Protein AF-A0AAW5KJA1-F1 (afdb_monomer_lite)

Sequence (87 aa):
MKVENCISDYYNNLSNANFYSALNNNERIDRTVIDRTMLYLKNINNDRNKGMLLKAMLKTLNHNKTKFDTIEYNRLLAEIITSAFRI

Foldseek 3Di:
DPPQQALCNLQVVVPPGPPDDPVVCLVPDDPVVLVVLLVVLLPDPDLVSNVSSLSNSVSSLVSNVVVDDPVRSVVSNVSSVCSNPPD

Secondary structure (DSSP, 8-state):
------HHHHHHTSTT-----HHHHHHH--HHHHHHHHHHHHH---HHHHHHHHHHHHHHHHHTGGGS-HHHHHHHHHHHHHHHH--

pLDDT: mean 74.48, std 17.42, range [34.69, 95.25]

Radius of gyration: 12.38 Å; chains: 1; bounding box: 27×30×28 Å

Organism: NCBI:txid1160721

Structure (mmCIF, N/CA/C/O backbone):
data_AF-A0AAW5KJA1-F1
#
_entry.id   AF-A0AAW5KJA1-F1
#
loop_
_atom_site.group_PDB
_atom_site.id
_atom_site.type_symbol
_atom_site.label_atom_id
_atom_site.label_alt_id
_atom_site.label_comp_id
_atom_site.label_asym_id
_atom_site.label_entity_id
_atom_site.label_seq_id
_atom_site.pdbx_PDB_ins_code
_atom_site.Cartn_x
_atom_site.Cartn_y
_atom_site.Cartn_z
_atom_site.occupancy
_atom_site.B_iso_or_equiv
_atom_site.auth_seq_id
_atom_site.auth_comp_id
_atom_site.auth_asym_id
_atom_site.auth_atom_id
_atom_site.pdbx_PDB_model_num
ATOM 1 N N . MET A 1 1 ? 16.188 -14.951 9.623 1.00 34.69 1 MET A N 1
ATOM 2 C CA . MET A 1 1 ? 15.312 -14.270 8.647 1.00 34.69 1 MET A CA 1
ATOM 3 C C . MET A 1 1 ? 14.295 -13.449 9.437 1.00 34.69 1 MET A C 1
ATOM 5 O O . MET A 1 1 ? 13.437 -14.037 10.080 1.00 34.69 1 MET A O 1
ATOM 9 N N . LYS A 1 2 ? 14.461 -12.121 9.544 1.00 35.16 2 LYS A N 1
ATOM 10 C CA . LYS A 1 2 ? 13.477 -11.270 10.240 1.00 35.16 2 LYS A CA 1
ATOM 11 C C . LYS A 1 2 ? 12.277 -11.140 9.307 1.00 35.16 2 LYS A C 1
ATOM 13 O O . LYS A 1 2 ? 12.394 -10.465 8.296 1.00 35.16 2 LYS A O 1
ATOM 18 N N . VAL A 1 3 ? 11.184 -11.841 9.603 1.00 40.50 3 VAL A N 1
ATOM 19 C CA . VAL A 1 3 ? 9.951 -11.791 8.806 1.00 40.50 3 VAL A CA 1
ATOM 20 C C . VAL A 1 3 ? 9.454 -10.345 8.802 1.00 40.50 3 VAL A C 1
ATOM 22 O O . VAL A 1 3 ? 9.084 -9.776 9.830 1.00 40.50 3 VAL A O 1
ATOM 25 N N . GLU A 1 4 ? 9.589 -9.691 7.654 1.00 44.12 4 GLU A N 1
ATOM 26 C CA . GLU A 1 4 ? 9.221 -8.299 7.469 1.00 44.12 4 GLU A CA 1
ATOM 27 C C . GLU A 1 4 ? 7.700 -8.214 7.337 1.00 44.12 4 GLU A C 1
ATOM 29 O O . GLU A 1 4 ? 7.180 -8.515 6.276 1.00 44.12 4 GLU A O 1
ATOM 34 N N . ASN A 1 5 ? 7.001 -7.804 8.408 1.00 51.78 5 ASN A N 1
ATOM 35 C CA . ASN A 1 5 ? 5.529 -7.719 8.418 1.00 51.78 5 ASN A CA 1
ATOM 36 C C . ASN A 1 5 ? 4.922 -7.083 7.143 1.00 51.78 5 ASN A C 1
ATOM 38 O O . ASN A 1 5 ? 4.913 -5.856 7.035 1.00 51.78 5 ASN A O 1
ATOM 42 N N . CYS A 1 6 ? 4.414 -7.900 6.220 1.00 61.44 6 CYS A N 1
ATOM 43 C CA . CYS A 1 6 ? 3.727 -7.499 4.985 1.00 61.44 6 CYS A CA 1
ATOM 44 C C . CYS A 1 6 ? 2.218 -7.300 5.234 1.00 61.44 6 CYS A C 1
ATOM 46 O O . CYS A 1 6 ? 1.717 -7.644 6.304 1.00 61.44 6 CYS A O 1
ATOM 48 N N . ILE A 1 7 ? 1.458 -6.773 4.259 1.00 63.09 7 ILE A N 1
ATOM 49 C CA . ILE A 1 7 ? -0.021 -6.646 4.352 1.00 63.09 7 ILE A CA 1
ATOM 50 C C . ILE A 1 7 ? -0.688 -7.981 4.741 1.00 63.09 7 ILE A C 1
ATOM 52 O O . ILE A 1 7 ? -1.632 -8.001 5.526 1.00 63.09 7 ILE A O 1
ATOM 56 N N . SER A 1 8 ? -0.161 -9.106 4.257 1.00 59.72 8 SER A N 1
ATOM 57 C CA . SER A 1 8 ? -0.571 -10.455 4.677 1.00 59.72 8 SER A CA 1
ATOM 58 C C . SER A 1 8 ? -0.469 -10.668 6.187 1.00 59.72 8 SER A C 1
ATOM 60 O O . SER A 1 8 ? -1.374 -11.219 6.802 1.00 59.72 8 SER A O 1
ATOM 62 N N . ASP A 1 9 ? 0.618 -10.201 6.798 1.00 59.59 9 ASP A N 1
ATOM 63 C CA . ASP A 1 9 ? 0.891 -10.400 8.216 1.00 59.59 9 ASP A CA 1
ATOM 64 C C . ASP A 1 9 ? -0.037 -9.534 9.059 1.00 59.59 9 ASP A C 1
ATOM 66 O O . ASP A 1 9 ? -0.436 -9.944 10.143 1.00 59.59 9 ASP A O 1
ATOM 70 N N . TYR A 1 10 ? -0.447 -8.367 8.554 1.00 64.25 10 TYR A N 1
ATOM 71 C CA . TYR A 1 10 ? -1.528 -7.603 9.171 1.00 64.25 10 TYR A CA 1
ATOM 72 C C . TYR A 1 10 ? -2.834 -8.409 9.213 1.00 64.25 10 TYR A C 1
ATOM 74 O O . TYR A 1 10 ? -3.420 -8.539 10.286 1.00 64.25 10 TYR A O 1
ATOM 82 N N . TYR A 1 11 ? -3.258 -8.995 8.088 1.00 63.44 11 TYR A N 1
ATOM 83 C CA . TYR A 1 11 ? -4.496 -9.779 8.039 1.00 63.44 11 TYR A CA 1
ATOM 84 C C . TYR A 1 11 ? -4.420 -11.063 8.873 1.00 63.44 11 TYR A C 1
ATOM 86 O O . TYR A 1 11 ? -5.372 -11.360 9.583 1.00 63.44 11 TYR A O 1
ATOM 94 N N . ASN A 1 12 ? -3.275 -11.750 8.900 1.00 61.25 12 ASN A N 1
ATOM 95 C CA . ASN A 1 12 ? -3.075 -12.931 9.751 1.00 61.25 12 ASN A CA 1
ATOM 96 C C . ASN A 1 12 ? -3.143 -12.610 11.258 1.00 61.25 12 ASN A C 1
ATOM 98 O O . ASN A 1 12 ? -3.461 -13.484 12.058 1.00 61.25 12 ASN A O 1
ATOM 102 N N . ASN A 1 13 ? -2.852 -11.366 11.660 1.00 58.94 13 ASN A N 1
ATOM 103 C CA . ASN A 1 13 ? -2.976 -10.914 13.051 1.00 58.94 13 ASN A CA 1
ATOM 104 C C . ASN A 1 13 ? -4.404 -10.470 13.424 1.00 58.94 13 ASN A C 1
ATOM 106 O O . ASN A 1 13 ? -4.679 -10.223 14.599 1.00 58.94 13 ASN A O 1
ATOM 110 N N . LEU A 1 14 ? -5.315 -10.360 12.453 1.00 59.72 14 LEU A N 1
ATOM 111 C CA . LEU A 1 14 ? -6.741 -10.187 12.702 1.00 59.72 14 LEU A CA 1
ATOM 112 C C . LEU A 1 14 ? -7.344 -11.590 12.798 1.00 59.72 14 LEU A C 1
ATOM 114 O O . LEU A 1 14 ? -7.418 -12.305 11.805 1.00 59.72 14 LEU A O 1
ATOM 118 N N . SER A 1 15 ? -7.776 -11.979 13.994 1.00 49.34 15 SER A N 1
ATOM 119 C CA . SER A 1 15 ? -8.223 -13.320 14.415 1.00 49.34 15 SER A CA 1
ATOM 120 C C . SER A 1 15 ? -9.268 -14.052 13.543 1.00 49.34 15 SER A C 1
ATOM 122 O O . SER A 1 15 ? -9.606 -15.185 13.860 1.00 49.34 15 SER A O 1
ATOM 124 N N . ASN A 1 16 ? -9.755 -13.456 12.449 1.00 45.53 16 ASN A N 1
ATOM 125 C CA . ASN A 1 16 ? -10.754 -14.012 11.530 1.00 45.53 16 ASN A CA 1
ATOM 126 C C . ASN A 1 16 ? -10.383 -13.919 10.034 1.00 45.53 16 ASN A C 1
ATOM 128 O O . ASN A 1 16 ? -11.216 -14.238 9.187 1.00 45.53 16 ASN A O 1
ATOM 132 N N . ALA A 1 17 ? -9.177 -13.478 9.667 1.00 45.06 17 ALA A N 1
ATOM 133 C CA . ALA A 1 17 ? -8.830 -13.237 8.267 1.00 45.06 17 ALA A CA 1
ATOM 134 C C . ALA A 1 17 ? -7.681 -14.136 7.784 1.00 45.06 17 ALA A C 1
ATOM 136 O O . ALA A 1 17 ? -6.547 -13.693 7.634 1.00 45.06 17 ALA A O 1
ATOM 137 N N . ASN A 1 18 ? -8.007 -15.376 7.403 1.00 43.03 18 ASN A N 1
ATOM 138 C CA . ASN A 1 18 ? -7.158 -16.224 6.546 1.00 43.03 18 ASN A CA 1
ATOM 139 C C . ASN A 1 18 ? -7.118 -15.699 5.094 1.00 43.03 18 ASN A C 1
ATOM 141 O O . ASN A 1 18 ? -7.293 -16.459 4.144 1.00 43.03 18 ASN A O 1
ATOM 145 N N . PHE A 1 19 ? -6.988 -14.386 4.892 1.00 46.88 19 PHE A N 1
ATOM 146 C CA . PHE A 1 19 ? -7.253 -13.795 3.582 1.00 46.88 19 PHE A CA 1
ATOM 147 C C . PHE A 1 19 ? -6.047 -13.830 2.639 1.00 46.88 19 PHE A C 1
ATOM 149 O O . PHE A 1 19 ? -6.257 -13.890 1.432 1.00 46.88 19 PHE A O 1
ATOM 156 N N . TYR A 1 20 ? -4.799 -13.862 3.132 1.00 48.81 20 TYR A N 1
ATOM 157 C CA . TYR A 1 20 ? -3.629 -13.818 2.248 1.00 48.81 20 TYR A CA 1
ATOM 158 C C . TYR A 1 20 ? -2.351 -14.399 2.877 1.00 48.81 20 TYR A C 1
ATOM 160 O O . TYR A 1 20 ? -1.866 -13.902 3.892 1.00 48.81 20 TYR A O 1
ATOM 168 N N . SER A 1 21 ? -1.736 -15.401 2.240 1.00 48.56 21 SER A N 1
ATOM 169 C CA . SER A 1 21 ? -0.382 -15.843 2.602 1.00 48.56 21 SER A CA 1
ATOM 170 C C . SER A 1 21 ? 0.669 -14.808 2.164 1.00 48.56 21 SER A C 1
ATOM 172 O O . SER A 1 21 ? 0.561 -14.211 1.091 1.00 48.56 21 SER A O 1
ATOM 174 N N . ALA A 1 22 ? 1.709 -14.599 2.984 1.00 49.25 22 ALA A N 1
ATOM 175 C CA . ALA A 1 22 ? 2.763 -13.602 2.738 1.00 49.25 22 ALA A CA 1
ATOM 176 C C . ALA A 1 22 ? 3.520 -13.790 1.41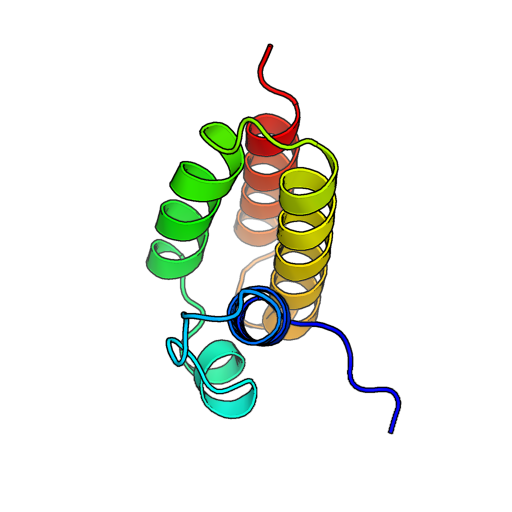7 1.00 49.25 22 ALA A C 1
ATOM 178 O O . ALA A 1 22 ? 3.911 -12.812 0.783 1.00 49.25 22 ALA A O 1
ATOM 179 N N . LEU A 1 23 ? 3.648 -15.038 0.965 1.00 44.09 23 LEU A N 1
ATOM 180 C CA . LEU A 1 23 ? 4.283 -15.388 -0.305 1.00 44.09 23 LEU A CA 1
ATOM 181 C C . LEU A 1 23 ? 3.437 -14.988 -1.529 1.00 44.09 23 LEU A C 1
ATOM 183 O O . LEU A 1 23 ? 3.996 -14.540 -2.522 1.00 44.09 23 LEU A O 1
ATOM 187 N N . ASN A 1 24 ? 2.102 -15.056 -1.450 1.00 48.06 24 ASN A N 1
ATOM 188 C CA . ASN A 1 24 ? 1.227 -14.727 -2.586 1.00 48.06 24 ASN A CA 1
ATOM 189 C C . ASN A 1 24 ? 1.032 -13.218 -2.795 1.00 48.06 24 ASN A C 1
ATOM 191 O O . ASN A 1 24 ? 0.753 -12.788 -3.913 1.00 48.06 24 ASN A O 1
ATOM 195 N N . ASN A 1 25 ? 1.163 -12.404 -1.745 1.00 51.41 25 ASN A N 1
ATOM 196 C CA . ASN A 1 25 ? 0.922 -10.963 -1.852 1.00 51.41 25 ASN A CA 1
ATOM 197 C C . ASN A 1 25 ? 2.075 -10.209 -2.506 1.00 51.41 25 ASN A C 1
ATOM 199 O O . ASN A 1 25 ? 1.818 -9.269 -3.244 1.00 51.41 25 ASN A O 1
ATOM 203 N N . ASN A 1 26 ? 3.329 -10.617 -2.300 1.00 54.28 26 ASN A N 1
ATOM 204 C CA . ASN A 1 26 ? 4.445 -9.951 -2.971 1.00 54.28 26 ASN A CA 1
ATOM 205 C C . ASN A 1 26 ? 4.447 -10.236 -4.476 1.00 54.28 26 ASN A C 1
ATOM 207 O O . ASN A 1 26 ? 4.658 -9.317 -5.254 1.00 54.28 26 ASN A O 1
ATOM 211 N N . GLU A 1 27 ? 4.108 -11.446 -4.926 1.00 54.91 27 GLU A N 1
ATOM 212 C CA . GLU A 1 27 ? 3.986 -11.726 -6.365 1.00 54.91 27 GLU A CA 1
ATOM 213 C C . GLU A 1 27 ? 2.767 -11.045 -7.004 1.00 54.91 27 GLU A C 1
ATOM 215 O O . GLU A 1 27 ? 2.901 -10.492 -8.095 1.00 54.91 27 GLU A O 1
ATOM 220 N N . ARG A 1 28 ? 1.620 -10.993 -6.309 1.00 61.97 28 ARG A N 1
ATOM 221 C CA . ARG A 1 28 ? 0.356 -10.415 -6.815 1.00 61.97 28 ARG A CA 1
ATOM 222 C C . ARG A 1 28 ? 0.151 -8.929 -6.523 1.00 61.97 28 ARG A C 1
ATOM 224 O O . ARG A 1 28 ? -0.892 -8.395 -6.887 1.00 61.97 28 ARG A O 1
ATOM 231 N N . ILE A 1 29 ? 1.091 -8.265 -5.847 1.00 70.81 29 ILE A N 1
ATOM 232 C CA . ILE A 1 29 ? 0.988 -6.823 -5.620 1.00 70.81 29 ILE A CA 1
ATOM 233 C C . ILE A 1 29 ? 1.012 -6.102 -6.964 1.00 70.81 29 ILE A C 1
ATOM 235 O O . ILE A 1 29 ? 1.978 -6.191 -7.726 1.00 70.81 29 ILE A O 1
ATOM 239 N N . ASP A 1 30 ? -0.083 -5.388 -7.196 1.00 73.31 30 ASP A N 1
ATOM 240 C CA . ASP A 1 30 ? -0.319 -4.456 -8.279 1.00 73.31 30 ASP A CA 1
ATOM 241 C C . ASP A 1 30 ? -1.011 -3.200 -7.723 1.00 73.31 30 ASP A C 1
ATOM 243 O O . ASP A 1 30 ? -1.354 -3.104 -6.534 1.00 73.31 30 ASP A O 1
ATOM 247 N N . ARG A 1 31 ? -1.230 -2.226 -8.605 1.00 78.69 31 ARG A N 1
ATOM 248 C CA . ARG A 1 31 ? -1.901 -0.966 -8.289 1.00 78.69 31 ARG A CA 1
ATOM 249 C C . ARG A 1 31 ? -3.282 -1.166 -7.646 1.00 78.69 31 ARG A C 1
ATOM 251 O O . ARG A 1 31 ? -3.602 -0.505 -6.660 1.00 78.69 31 ARG A O 1
ATOM 258 N N . THR A 1 32 ? -4.067 -2.117 -8.147 1.00 80.00 32 THR A N 1
ATOM 259 C CA . THR A 1 32 ? -5.440 -2.392 -7.696 1.00 80.00 32 THR A CA 1
ATOM 260 C C . THR A 1 32 ? -5.472 -2.890 -6.255 1.00 80.00 32 THR A C 1
ATOM 262 O O . THR A 1 32 ? -6.338 -2.490 -5.471 1.00 80.00 32 THR A O 1
ATOM 265 N N . VAL A 1 33 ? -4.535 -3.764 -5.878 1.00 77.69 33 VAL A N 1
ATOM 266 C CA . VAL A 1 33 ? -4.439 -4.275 -4.504 1.00 77.69 33 VAL A CA 1
ATOM 267 C C . VAL A 1 33 ? -4.064 -3.152 -3.538 1.00 77.69 33 VAL A C 1
ATOM 269 O O . VAL A 1 33 ? -4.650 -3.056 -2.453 1.00 77.69 33 VAL A O 1
ATOM 272 N N . ILE A 1 34 ? -3.143 -2.267 -3.933 1.00 82.19 34 ILE A N 1
ATOM 273 C CA . ILE A 1 34 ? -2.763 -1.112 -3.112 1.00 82.19 34 ILE A CA 1
ATOM 274 C C . ILE A 1 34 ? -3.954 -0.158 -2.953 1.00 82.19 34 ILE A C 1
ATOM 276 O O . ILE A 1 34 ? -4.287 0.195 -1.822 1.00 82.19 34 ILE A O 1
ATOM 280 N N . ASP A 1 35 ? -4.659 0.171 -4.040 1.00 80.81 35 ASP A N 1
ATOM 281 C CA . ASP A 1 35 ? -5.835 1.051 -4.021 1.00 80.81 35 ASP A CA 1
ATOM 282 C C . ASP A 1 35 ? -6.951 0.519 -3.106 1.00 80.81 35 ASP A C 1
ATOM 284 O O . ASP A 1 35 ? -7.481 1.254 -2.269 1.00 80.81 35 ASP A O 1
ATOM 288 N N . ARG A 1 36 ? -7.267 -0.781 -3.181 1.00 79.38 36 ARG A N 1
ATOM 289 C CA . ARG A 1 36 ? -8.248 -1.406 -2.275 1.00 79.38 36 ARG A CA 1
ATOM 290 C C . ARG A 1 36 ? -7.805 -1.337 -0.820 1.00 79.38 36 ARG A C 1
ATOM 292 O O . ARG A 1 36 ? -8.607 -1.008 0.049 1.00 79.38 36 ARG A O 1
ATOM 299 N N . THR A 1 37 ? -6.536 -1.617 -0.545 1.00 80.50 37 THR A N 1
ATOM 300 C CA . THR A 1 37 ? -6.008 -1.594 0.825 1.00 80.50 37 THR A CA 1
ATOM 301 C C . THR A 1 37 ? -5.994 -0.167 1.395 1.00 80.50 37 THR A C 1
ATOM 303 O O . THR A 1 37 ? -6.300 0.022 2.572 1.00 80.50 37 THR A O 1
ATOM 306 N N . MET A 1 38 ? -5.755 0.855 0.562 1.00 84.50 38 MET A N 1
ATOM 307 C CA . MET A 1 38 ? -5.882 2.267 0.953 1.00 84.50 38 MET A CA 1
ATOM 308 C C . MET A 1 38 ? -7.312 2.636 1.367 1.00 84.50 38 MET A C 1
ATOM 310 O O . MET A 1 38 ? -7.492 3.375 2.337 1.00 84.50 38 MET A O 1
ATOM 314 N N . LEU A 1 39 ? -8.336 2.097 0.691 1.00 82.19 39 LEU A N 1
ATOM 315 C CA . LEU A 1 39 ? -9.731 2.299 1.098 1.00 82.19 39 LEU A CA 1
ATOM 316 C C . LEU A 1 39 ? -9.993 1.741 2.500 1.00 82.19 39 LEU A C 1
ATOM 318 O O . LEU A 1 39 ? -10.662 2.398 3.295 1.00 82.19 39 LEU A O 1
ATOM 322 N N . TYR A 1 40 ? -9.444 0.572 2.837 1.00 81.00 40 TYR A N 1
ATOM 323 C CA . TYR A 1 40 ? -9.530 0.051 4.203 1.00 81.00 40 TYR A CA 1
ATOM 324 C C . TYR A 1 40 ? -8.791 0.958 5.187 1.00 81.00 40 TYR A C 1
ATOM 326 O O . TYR A 1 40 ? -9.375 1.363 6.187 1.00 81.00 40 TYR A O 1
ATOM 334 N N . LEU A 1 41 ? -7.549 1.345 4.878 1.00 84.06 41 LEU A N 1
ATOM 335 C CA . LEU A 1 41 ? -6.733 2.217 5.728 1.00 84.06 41 LEU A CA 1
ATOM 336 C C . LEU A 1 41 ? -7.443 3.532 6.084 1.00 84.06 41 LEU A C 1
ATOM 338 O O . LEU A 1 41 ? -7.407 3.952 7.242 1.00 84.06 41 LEU A O 1
ATOM 342 N N . LYS A 1 42 ? -8.135 4.138 5.113 1.00 84.12 42 LYS A N 1
ATOM 343 C CA . LYS A 1 42 ? -8.907 5.373 5.296 1.00 84.12 42 LYS A CA 1
ATOM 344 C C . LYS A 1 42 ? -10.074 5.215 6.278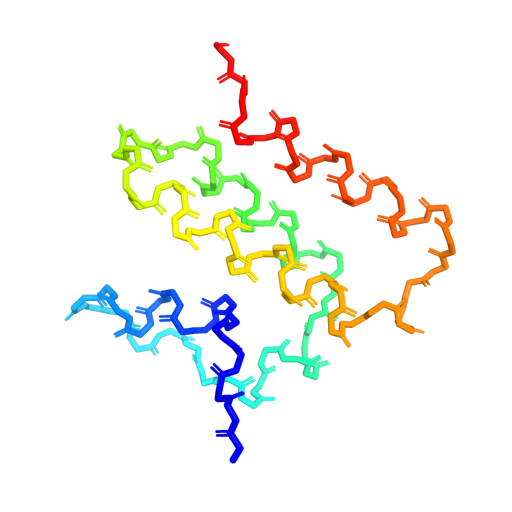 1.00 84.12 42 LYS A C 1
ATOM 346 O O . LYS A 1 42 ? -10.381 6.153 7.003 1.00 84.12 42 LYS A O 1
ATOM 351 N N . ASN A 1 43 ? -10.715 4.047 6.302 1.00 83.38 43 ASN A N 1
ATOM 352 C CA . ASN A 1 43 ? -11.954 3.809 7.051 1.00 83.38 43 ASN A CA 1
ATOM 353 C C . ASN A 1 43 ? -11.746 3.075 8.392 1.00 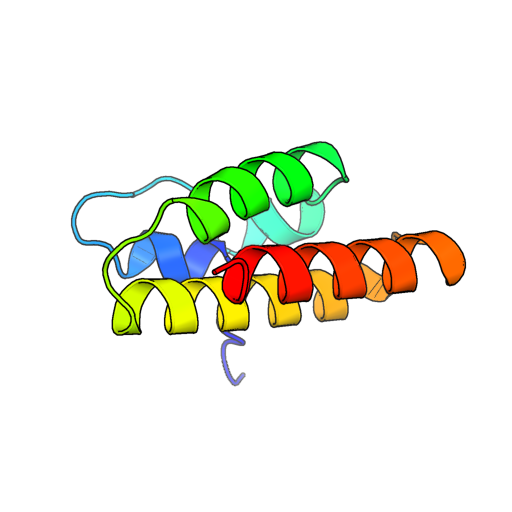83.38 43 ASN A C 1
ATOM 355 O O . ASN A 1 43 ? -12.716 2.780 9.088 1.00 83.38 43 ASN A O 1
ATOM 359 N N . ILE A 1 44 ? -10.505 2.748 8.774 1.00 83.06 44 ILE A N 1
ATOM 360 C CA . ILE A 1 44 ? -10.231 2.135 10.081 1.00 83.06 44 ILE A CA 1
ATOM 361 C C . ILE A 1 44 ? -10.324 3.198 11.183 1.00 83.06 44 ILE A C 1
ATOM 363 O O . ILE A 1 44 ? -9.522 4.129 11.226 1.00 83.06 44 ILE A O 1
ATOM 367 N N . ASN A 1 45 ? -11.247 2.992 12.125 1.00 83.31 45 ASN A N 1
ATOM 368 C CA . ASN A 1 45 ? -11.441 3.871 13.288 1.00 83.31 45 ASN A CA 1
ATOM 369 C C . ASN A 1 45 ? -10.493 3.564 14.458 1.00 83.31 45 ASN A C 1
ATOM 371 O O . ASN A 1 45 ? -10.322 4.383 15.351 1.00 83.31 45 ASN A O 1
ATOM 375 N N . ASN A 1 46 ? -9.904 2.367 14.496 1.00 85.62 46 ASN A N 1
ATOM 376 C CA . ASN A 1 46 ? -8.990 1.974 15.565 1.00 85.62 46 ASN A CA 1
ATOM 377 C C . ASN A 1 46 ? -7.548 2.363 15.205 1.00 85.62 46 ASN A C 1
ATOM 379 O O . ASN A 1 46 ? -6.952 1.761 14.310 1.00 85.62 46 ASN A O 1
ATOM 383 N N . ASP A 1 47 ? -6.970 3.317 15.936 1.00 85.00 47 ASP A N 1
ATOM 384 C CA . ASP A 1 47 ? -5.637 3.867 15.646 1.00 85.00 47 ASP A CA 1
ATOM 385 C C . ASP A 1 47 ? -4.523 2.819 15.647 1.00 85.00 47 ASP A C 1
ATOM 387 O O . ASP A 1 47 ? -3.632 2.847 14.795 1.00 85.00 47 ASP A O 1
ATOM 391 N N . ARG A 1 48 ? -4.585 1.838 16.557 1.00 84.38 48 ARG A N 1
ATOM 392 C CA . ARG A 1 48 ? -3.607 0.742 16.604 1.00 84.38 48 ARG A CA 1
ATOM 393 C C . ARG A 1 48 ? -3.667 -0.091 15.326 1.00 84.38 48 ARG A C 1
ATOM 395 O O . ARG A 1 48 ? -2.632 -0.344 14.709 1.00 84.38 48 ARG A O 1
ATOM 402 N N . ASN A 1 49 ? -4.865 -0.482 14.902 1.00 81.94 49 ASN A N 1
ATOM 403 C CA . ASN A 1 49 ? -5.070 -1.257 13.683 1.00 81.94 49 ASN A CA 1
ATOM 404 C C . ASN A 1 49 ? -4.707 -0.445 12.434 1.00 81.94 49 ASN A C 1
ATOM 406 O O . ASN A 1 49 ? -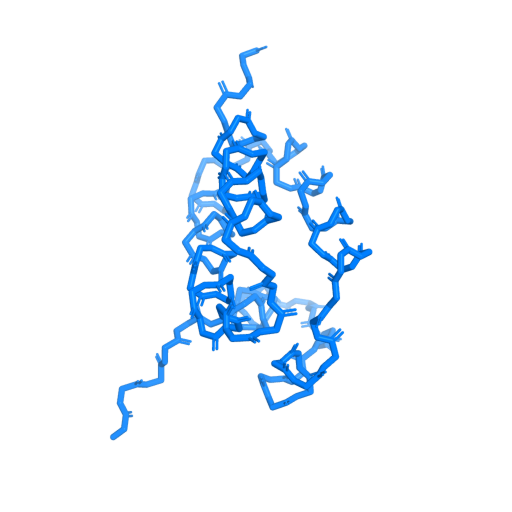4.111 -1.000 11.512 1.00 81.94 49 ASN A O 1
ATOM 410 N N . LYS A 1 50 ? -5.003 0.860 12.420 1.00 84.69 50 LYS A N 1
ATOM 411 C CA . LYS A 1 50 ? -4.613 1.779 11.344 1.00 84.69 50 LYS A CA 1
ATOM 412 C C . LYS A 1 50 ? -3.090 1.869 11.233 1.00 84.69 50 LYS A C 1
ATOM 414 O O . LYS A 1 50 ? -2.547 1.687 10.147 1.00 84.69 50 LYS A O 1
ATOM 419 N N . GLY A 1 51 ? -2.388 2.058 12.352 1.00 86.00 51 GLY A N 1
ATOM 420 C CA . GLY A 1 51 ? -0.924 2.100 12.392 1.00 86.00 51 GLY A CA 1
ATOM 421 C C . GLY A 1 51 ? -0.272 0.781 11.964 1.00 86.00 51 GLY A C 1
ATOM 422 O O . GLY A 1 51 ? 0.719 0.782 11.230 1.00 86.00 51 GLY A O 1
ATOM 423 N N . MET A 1 52 ? -0.847 -0.356 12.367 1.00 84.94 52 MET A N 1
ATOM 424 C CA . MET A 1 52 ? -0.378 -1.674 11.930 1.00 84.94 52 MET A CA 1
ATOM 425 C C . MET A 1 52 ? -0.561 -1.882 10.420 1.00 84.94 52 MET A C 1
ATOM 427 O O . MET A 1 52 ? 0.379 -2.345 9.770 1.00 84.94 52 MET A O 1
ATOM 431 N N . LEU A 1 53 ? -1.713 -1.501 9.853 1.00 85.00 53 LEU A N 1
ATOM 432 C CA . LEU A 1 53 ? -1.960 -1.605 8.413 1.00 85.00 5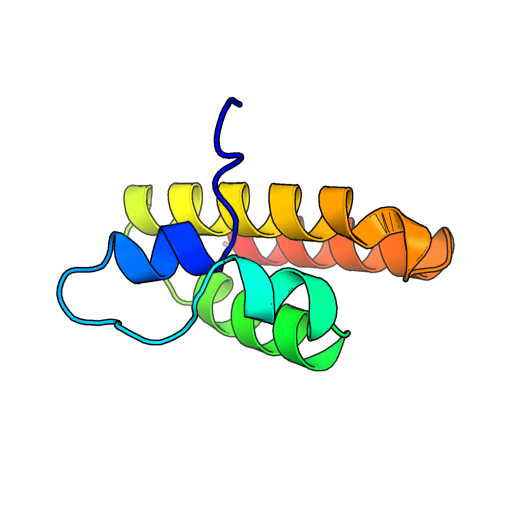3 LEU A CA 1
ATOM 433 C C . LEU A 1 53 ? -1.056 -0.660 7.616 1.00 85.00 53 LEU A C 1
ATOM 435 O O . LEU A 1 53 ? -0.433 -1.094 6.652 1.00 85.00 53 LEU A O 1
ATOM 439 N N . LEU A 1 54 ? -0.911 0.597 8.048 1.00 89.38 54 LEU A N 1
ATOM 440 C CA . LEU A 1 54 ? -0.009 1.565 7.417 1.00 89.38 54 LEU A CA 1
ATOM 441 C C . LEU A 1 54 ? 1.418 1.011 7.334 1.00 89.38 54 LEU A C 1
ATOM 443 O O . LEU A 1 54 ? 2.026 0.996 6.265 1.00 89.38 54 LEU A O 1
ATOM 447 N N . LYS A 1 55 ? 1.944 0.498 8.452 1.00 86.81 55 LYS A N 1
ATOM 448 C CA . LYS A 1 55 ? 3.282 -0.104 8.497 1.00 86.81 55 LYS A CA 1
ATOM 449 C C . LYS A 1 55 ? 3.414 -1.273 7.522 1.00 86.81 55 LYS A C 1
ATOM 451 O O . LYS A 1 55 ? 4.443 -1.395 6.859 1.00 86.81 55 LYS A O 1
ATOM 456 N N . ALA A 1 56 ? 2.397 -2.126 7.451 1.00 83.75 56 ALA A N 1
ATOM 457 C CA . ALA A 1 56 ? 2.382 -3.274 6.557 1.00 83.75 56 ALA A CA 1
ATOM 458 C C . ALA A 1 56 ? 2.360 -2.844 5.079 1.00 83.75 56 ALA A C 1
ATOM 460 O O . ALA A 1 56 ? 3.130 -3.367 4.277 1.00 83.75 56 ALA A O 1
ATOM 461 N N . MET A 1 57 ? 1.559 -1.832 4.735 1.00 87.25 57 MET A N 1
ATOM 462 C CA . MET A 1 57 ? 1.492 -1.268 3.385 1.00 87.25 57 MET A CA 1
ATOM 463 C C . MET A 1 57 ? 2.811 -0.630 2.943 1.00 87.25 57 MET A C 1
ATOM 465 O O . MET A 1 57 ? 3.270 -0.903 1.838 1.00 87.25 57 MET A O 1
ATOM 469 N N . LEU A 1 58 ? 3.455 0.163 3.806 1.00 90.12 58 LEU A N 1
ATOM 470 C CA . LEU A 1 58 ? 4.748 0.788 3.497 1.00 90.12 58 LEU A CA 1
ATOM 471 C C . LEU A 1 58 ? 5.842 -0.255 3.249 1.00 90.12 58 LEU A C 1
ATOM 473 O O . LEU A 1 58 ? 6.631 -0.124 2.314 1.00 90.12 58 LEU A O 1
ATOM 477 N N . LYS A 1 59 ? 5.869 -1.319 4.059 1.00 85.94 59 LYS A N 1
ATOM 478 C CA . LYS A 1 59 ? 6.795 -2.438 3.859 1.00 85.94 59 LYS A CA 1
ATOM 479 C C . LYS A 1 59 ? 6.535 -3.159 2.544 1.00 85.94 59 LYS A C 1
ATOM 481 O O . LYS A 1 59 ? 7.481 -3.396 1.801 1.00 85.94 59 LYS A O 1
ATOM 486 N N . THR A 1 60 ? 5.275 -3.464 2.240 1.00 84.50 60 THR A N 1
ATOM 487 C CA . THR A 1 60 ? 4.903 -4.121 0.984 1.00 84.50 60 THR A CA 1
ATOM 488 C C . THR A 1 60 ? 5.246 -3.258 -0.233 1.00 84.50 60 THR A C 1
ATOM 490 O O . THR A 1 60 ? 5.800 -3.789 -1.193 1.00 84.50 60 THR A O 1
ATOM 493 N N . LEU A 1 61 ? 5.002 -1.943 -0.190 1.00 87.69 61 LEU A N 1
ATOM 494 C CA . LEU A 1 61 ? 5.390 -1.028 -1.268 1.00 87.69 61 LEU A CA 1
ATOM 495 C C . LEU A 1 61 ? 6.914 -1.023 -1.466 1.00 87.69 61 LEU A C 1
ATOM 497 O O . LEU A 1 61 ? 7.384 -1.188 -2.587 1.00 87.69 61 LEU A O 1
ATOM 501 N N . ASN A 1 62 ? 7.688 -0.898 -0.384 1.00 88.06 62 ASN A N 1
ATOM 502 C CA . ASN A 1 62 ? 9.150 -0.892 -0.453 1.00 88.06 62 ASN A CA 1
ATOM 503 C C . ASN A 1 62 ? 9.721 -2.228 -0.960 1.00 88.06 62 ASN A C 1
ATOM 505 O O . ASN A 1 62 ? 10.630 -2.235 -1.785 1.00 88.06 62 ASN A O 1
ATOM 509 N N . HIS A 1 63 ? 9.166 -3.356 -0.511 1.00 84.00 63 HIS A N 1
ATOM 510 C CA . HIS A 1 63 ? 9.571 -4.688 -0.968 1.00 84.00 63 HIS A CA 1
ATOM 511 C C . HIS A 1 63 ? 9.305 -4.890 -2.469 1.00 84.00 63 HIS A C 1
ATOM 513 O O . HIS A 1 63 ? 10.068 -5.566 -3.150 1.00 84.00 63 HIS A O 1
ATOM 519 N N . ASN A 1 64 ? 8.254 -4.259 -3.000 1.00 82.38 64 ASN A N 1
ATOM 520 C CA . ASN A 1 64 ? 7.868 -4.327 -4.409 1.00 82.38 64 ASN A CA 1
ATOM 521 C C . ASN A 1 64 ? 8.333 -3.111 -5.225 1.00 82.38 64 ASN A C 1
ATOM 523 O O . ASN A 1 64 ? 7.833 -2.889 -6.324 1.00 82.38 64 ASN A O 1
ATOM 527 N N . LYS A 1 65 ? 9.296 -2.325 -4.724 1.00 87.62 65 LYS A N 1
ATOM 528 C CA . LYS A 1 65 ? 9.741 -1.078 -5.365 1.00 87.62 65 LYS A CA 1
ATOM 529 C C . LYS A 1 65 ? 10.141 -1.260 -6.830 1.00 87.62 65 LYS A C 1
ATOM 531 O O . LYS A 1 65 ? 9.874 -0.384 -7.636 1.00 87.62 65 LYS A O 1
ATOM 536 N N . THR A 1 66 ? 10.763 -2.385 -7.178 1.00 88.19 66 THR A N 1
ATOM 537 C CA . THR A 1 66 ? 11.229 -2.675 -8.544 1.00 88.19 66 THR A CA 1
ATOM 538 C C . THR A 1 66 ? 10.101 -2.917 -9.548 1.00 88.19 66 THR A C 1
ATOM 540 O O . THR A 1 66 ? 10.364 -2.916 -10.746 1.00 88.19 66 THR A O 1
ATOM 543 N N . LYS A 1 67 ? 8.861 -3.121 -9.084 1.00 85.81 67 LYS A N 1
ATOM 544 C CA . LYS A 1 67 ? 7.680 -3.295 -9.942 1.00 85.81 67 LYS A CA 1
ATOM 545 C C . LYS A 1 67 ? 7.065 -1.980 -10.414 1.00 85.81 67 LYS A C 1
ATOM 547 O O . LYS A 1 67 ? 6.243 -2.004 -11.321 1.00 85.81 67 LYS A O 1
ATOM 552 N N . PHE A 1 68 ? 7.435 -0.869 -9.787 1.00 86.81 68 PHE A N 1
ATOM 553 C CA . PHE A 1 68 ? 6.881 0.448 -10.063 1.00 86.81 68 PHE A CA 1
ATOM 554 C C . PHE A 1 68 ? 7.992 1.349 -10.582 1.00 86.81 68 PHE A C 1
ATOM 556 O O . PHE A 1 68 ? 9.124 1.301 -10.092 1.00 86.81 68 PHE A O 1
ATOM 563 N N . ASP A 1 69 ? 7.679 2.201 -11.553 1.00 92.88 69 ASP A N 1
ATOM 564 C CA . ASP A 1 69 ? 8.601 3.276 -11.892 1.00 92.88 69 ASP A CA 1
ATOM 565 C C . ASP A 1 69 ? 8.701 4.289 -10.735 1.00 92.88 69 ASP A C 1
ATOM 567 O O . ASP A 1 69 ? 7.898 4.306 -9.797 1.00 92.88 69 ASP A O 1
ATOM 571 N N . THR A 1 70 ? 9.720 5.146 -10.777 1.00 93.62 70 THR A N 1
ATOM 572 C CA . THR A 1 70 ? 9.983 6.116 -9.705 1.00 93.62 70 THR A CA 1
ATOM 573 C C . THR A 1 70 ? 8.802 7.059 -9.449 1.00 93.62 70 THR A C 1
ATOM 575 O O . THR A 1 70 ? 8.555 7.433 -8.301 1.00 93.62 70 THR A O 1
ATOM 578 N N . ILE A 1 71 ? 8.079 7.465 -10.496 1.00 95.25 71 ILE A N 1
ATOM 579 C CA . ILE A 1 71 ? 6.949 8.393 -10.386 1.00 95.25 71 ILE A CA 1
ATOM 580 C C . ILE A 1 71 ? 5.770 7.672 -9.736 1.00 95.25 71 ILE A C 1
ATOM 582 O O . ILE A 1 71 ? 5.193 8.180 -8.772 1.00 95.25 71 ILE A O 1
ATOM 586 N N . GLU A 1 72 ? 5.446 6.475 -10.217 1.00 92.19 72 GLU A N 1
ATOM 587 C CA . GLU A 1 72 ? 4.369 5.649 -9.689 1.00 92.19 72 GLU A CA 1
ATOM 588 C C . GLU A 1 72 ? 4.627 5.257 -8.230 1.00 92.19 72 GLU A C 1
ATOM 590 O O . GLU A 1 72 ? 3.739 5.408 -7.390 1.00 92.19 72 GLU A O 1
ATOM 595 N N . TYR A 1 73 ? 5.854 4.853 -7.892 1.00 94.00 73 TYR A N 1
ATOM 596 C CA . TYR A 1 73 ? 6.252 4.541 -6.520 1.00 94.00 73 TYR A CA 1
ATOM 597 C C . TYR A 1 73 ? 6.035 5.731 -5.577 1.00 94.00 73 TYR A C 1
ATOM 599 O O . TYR A 1 73 ? 5.423 5.588 -4.516 1.00 94.00 73 TYR A O 1
ATOM 607 N N . ASN A 1 74 ? 6.514 6.919 -5.959 1.00 95.00 74 ASN A N 1
ATOM 608 C CA . ASN A 1 74 ? 6.379 8.123 -5.137 1.00 95.00 74 ASN A CA 1
ATOM 609 C C . ASN A 1 74 ? 4.914 8.544 -4.985 1.00 95.00 74 ASN A C 1
ATOM 611 O O . ASN A 1 74 ? 4.497 8.953 -3.900 1.00 95.00 74 ASN A O 1
ATOM 615 N N . ARG A 1 75 ? 4.121 8.403 -6.052 1.00 94.69 75 ARG A N 1
ATOM 616 C CA . ARG A 1 75 ? 2.681 8.652 -6.015 1.00 94.69 75 ARG A CA 1
ATOM 617 C C . ARG A 1 75 ? 1.975 7.697 -5.053 1.00 94.69 75 ARG A C 1
ATOM 619 O O . ARG A 1 75 ? 1.225 8.158 -4.200 1.00 94.69 75 ARG A O 1
ATOM 626 N N . LEU A 1 76 ? 2.252 6.397 -5.148 1.00 93.25 76 LEU A N 1
ATOM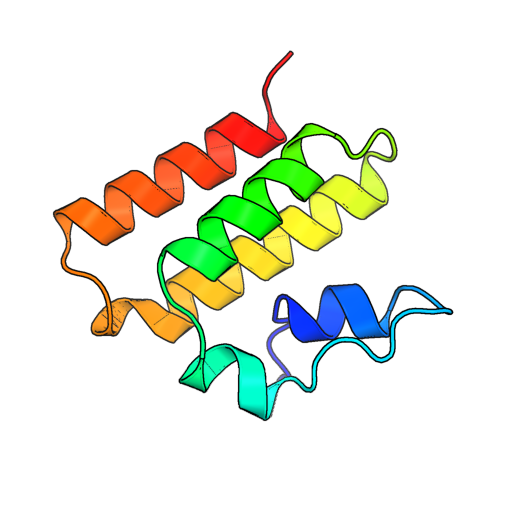 627 C CA . LEU A 1 76 ? 1.700 5.380 -4.251 1.00 93.25 76 LEU A CA 1
ATOM 628 C C . LEU A 1 76 ? 2.076 5.648 -2.793 1.00 93.25 76 LEU A C 1
ATOM 630 O O . LEU A 1 76 ? 1.224 5.586 -1.911 1.00 93.25 76 LEU A O 1
ATOM 634 N N . LEU A 1 77 ? 3.338 5.995 -2.535 1.00 94.50 77 LEU A N 1
ATOM 635 C CA . LEU A 1 77 ? 3.806 6.346 -1.198 1.00 94.50 77 LEU A CA 1
ATOM 636 C C . LEU A 1 77 ? 3.019 7.531 -0.622 1.00 94.50 77 LEU A C 1
ATOM 638 O O . LEU A 1 77 ? 2.550 7.463 0.516 1.00 94.50 77 LEU A O 1
ATOM 642 N N . ALA A 1 78 ? 2.847 8.596 -1.410 1.00 93.88 78 ALA A N 1
ATOM 643 C CA . ALA A 1 78 ? 2.085 9.769 -1.001 1.00 93.88 78 ALA A CA 1
ATOM 644 C C . ALA A 1 78 ? 0.615 9.422 -0.720 1.00 93.88 78 ALA A C 1
ATOM 646 O O . ALA A 1 78 ? 0.095 9.771 0.337 1.00 93.88 78 ALA A O 1
ATOM 647 N N . GLU A 1 79 ? -0.040 8.682 -1.616 1.00 92.94 79 GLU A N 1
ATOM 648 C CA . GLU A 1 79 ? -1.448 8.291 -1.476 1.00 92.94 79 GLU A CA 1
ATOM 649 C C . GLU A 1 79 ? -1.691 7.415 -0.234 1.00 92.94 79 GLU A C 1
ATOM 651 O O . GLU A 1 79 ? -2.680 7.623 0.477 1.00 92.94 79 GLU A O 1
ATOM 656 N N . ILE A 1 80 ? -0.772 6.494 0.085 1.00 91.75 80 ILE A N 1
ATOM 657 C CA . ILE A 1 80 ? -0.837 5.666 1.300 1.00 91.75 80 ILE A CA 1
ATOM 658 C C . ILE A 1 80 ? -0.759 6.539 2.556 1.00 91.75 80 ILE A C 1
ATOM 660 O O . ILE A 1 80 ? -1.583 6.390 3.462 1.00 91.75 80 ILE A O 1
ATOM 664 N N . ILE A 1 81 ? 0.201 7.469 2.610 1.00 92.12 81 ILE A N 1
ATOM 665 C CA . ILE A 1 81 ? 0.373 8.378 3.752 1.00 92.12 81 ILE A CA 1
ATOM 666 C C . ILE A 1 81 ? -0.866 9.266 3.896 1.00 92.12 81 ILE A C 1
ATOM 668 O O . ILE A 1 81 ? -1.469 9.312 4.968 1.00 92.12 81 ILE A O 1
ATOM 672 N N . THR A 1 82 ? -1.313 9.915 2.819 1.00 91.19 82 THR A N 1
ATOM 673 C CA . THR A 1 82 ? -2.508 10.770 2.849 1.00 91.19 82 THR A CA 1
ATOM 674 C C . THR A 1 82 ? -3.758 9.996 3.272 1.00 91.19 82 THR A C 1
ATOM 676 O O . THR A 1 82 ? -4.602 10.543 3.977 1.00 91.19 82 THR A O 1
ATOM 679 N N . SER A 1 83 ? -3.882 8.720 2.897 1.00 87.88 83 SER A N 1
ATOM 680 C CA . SER A 1 83 ? -5.017 7.879 3.299 1.00 87.88 83 SER A CA 1
ATOM 681 C C . SER A 1 83 ? -5.022 7.550 4.794 1.00 87.88 83 SER A C 1
ATOM 683 O O . SER A 1 83 ? -6.098 7.435 5.375 1.00 87.88 83 SER A O 1
ATOM 685 N N . ALA A 1 84 ? -3.855 7.437 5.439 1.00 87.38 84 ALA A N 1
ATOM 686 C CA . ALA A 1 84 ? -3.767 7.194 6.881 1.00 87.38 84 ALA A CA 1
ATOM 687 C C . ALA A 1 84 ? -4.144 8.421 7.723 1.00 87.38 84 ALA A C 1
ATOM 689 O O . ALA A 1 84 ? -4.749 8.273 8.786 1.00 87.38 84 ALA A O 1
ATOM 690 N N . PHE A 1 85 ? -3.786 9.616 7.248 1.00 84.06 85 PHE A N 1
ATOM 691 C CA . PHE A 1 85 ? -3.879 10.867 8.010 1.00 84.06 85 PHE A CA 1
ATOM 692 C C . PHE A 1 85 ? -5.011 11.791 7.563 1.00 84.06 85 PHE A C 1
ATOM 694 O O . PHE A 1 85 ? -5.068 12.938 8.001 1.00 84.06 85 PHE A O 1
ATOM 701 N N . ARG A 1 86 ? -5.905 11.330 6.683 1.00 65.94 86 ARG A N 1
ATOM 702 C CA . ARG A 1 86 ? -7.071 12.123 6.294 1.00 65.94 86 ARG A CA 1
ATOM 703 C C . ARG A 1 86 ? -7.967 12.333 7.524 1.00 65.94 86 ARG A C 1
ATOM 705 O O . ARG A 1 86 ? -8.495 11.360 8.061 1.00 65.94 86 ARG A O 1
ATOM 712 N N . ILE A 1 87 ? -8.029 13.596 7.947 1.00 53.22 87 ILE A N 1
ATOM 713 C CA . ILE A 1 87 ? -8.867 14.171 9.010 1.00 53.22 87 ILE A CA 1
ATOM 714 C C . ILE A 1 87 ? -10.320 14.202 8.538 1.00 53.22 87 ILE A C 1
ATOM 716 O O . ILE A 1 87 ? -10.526 14.498 7.335 1.00 53.22 87 ILE A O 1
#